Protein AF-0000000079726188 (afdb_homodimer)

Secondary structure (DSSP, 8-state):
-EEEEETTTTEEEEE--SPPP-EEEEEETTEEEEE-TTS-EEEEEE-SSHHHHS--S--EEEE---/-EEEEETTTTEEEEE--SPPP-EEEEEETTEEEEE-TTS-EEEEEE-SSHHHHS--S--EEEE---

Organism: NCBI:txid2484979

Radius of gyration: 13.64 Å; Cα contacts (8 Å, |Δi|>4): 325; chains: 2; bounding box: 28×37×32 Å

Solvent-accessible surface area (backbone atoms only — not comparable to full-atom values): 7078 Å² total; per-residue (Å²): 43,37,36,37,35,31,69,91,62,26,25,35,39,38,37,28,37,91,62,68,62,73,44,77,45,74,78,51,99,41,35,35,37,27,17,24,92,82,70,44,69,21,32,40,40,34,38,66,56,30,74,78,51,35,39,82,86,44,84,45,78,47,68,60,80,135,44,39,36,36,34,32,69,91,63,26,23,36,38,37,37,29,36,89,61,65,63,73,44,76,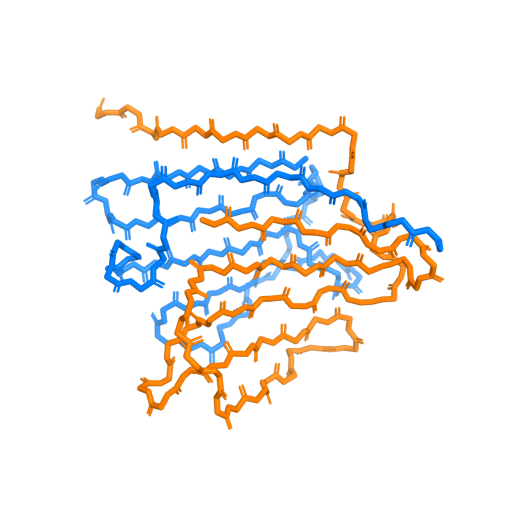44,74,78,51,99,41,35,34,37,27,17,25,92,83,70,44,67,21,32,39,40,35,37,65,57,30,73,77,51,36,38,83,86,44,85,44,78,47,68,58,79,134

pLDDT: mean 93.17, std 4.06, range [73.75, 97.88]

Foldseek 3Di:
DDWDADPVFRKIKDAPDPADFDDWDDPDPFWIFTAHPVRHTGMIIGTHNCVVPPDPPDDDDDDDDD/DDWDADPVQRKIKDAPDPADFDDWDDPDPFWIFTAHPVRHTGMIIGTHNVVVPPDPPDDDDDDDDD

Nearest PDB structures (foldseek):
  7vmc-assembly1_C  TM=7.859E-01  e=9.230E-01  Escherichia coli O157:H7 str. EC869
  2e2x-assembly1_A  TM=5.547E-01  e=4.633E+00  Homo sapiens
  8dc2-assembly1_A  TM=3.465E-01  e=3.436E+00  uncultured virus
  7vmc-assembly1_C  TM=7.760E-01  e=9.418E-01  Escherichia coli O157:H7 str. EC869
  2e2x-assembly1_A  TM=5.540E-01  e=4.174E+00  Homo sapiens

InterPro domains:
  IPR019270 Putative hypoxanthine phosphoribosyltransferase [PF10049] (3-46)

Sequence (132 aa):
MRITHYPETDSIYIDLSDRRSVETKEVNADLNVDLDENGKPVGIDIHGNASKYVDLSTFLFETAKPMRITHYPETDSIYIDLSDRRSVETKEVNADLNVDLDENGKPVGIDIHGNASKYVDLSTFLFETAKP

Structure (mmCIF, N/CA/C/O backbone):
data_AF-0000000079726188-model_v1
#
loop_
_entity.id
_entity.type
_entity.pdbx_description
1 polymer 'DUF2283 domain-containing protein'
#
loop_
_atom_site.group_PDB
_atom_site.id
_atom_site.type_symbol
_atom_site.label_atom_id
_atom_site.label_alt_id
_atom_site.label_comp_id
_atom_site.label_asym_id
_atom_site.label_entity_id
_atom_site.label_seq_id
_atom_site.pdbx_PDB_ins_code
_atom_site.Cartn_x
_atom_site.Cartn_y
_atom_site.Cartn_z
_atom_site.occupancy
_atom_site.B_iso_or_equiv
_atom_site.auth_seq_id
_atom_site.auth_comp_id
_atom_site.auth_asym_id
_atom_site.auth_atom_id
_atom_site.pdbx_PDB_model_num
ATOM 1 N N . MET A 1 1 ? 8.609 6.051 5.383 1 90.81 1 MET A N 1
ATOM 2 C CA . MET A 1 1 ? 7.895 4.887 4.871 1 90.81 1 MET A CA 1
ATOM 3 C C . MET A 1 1 ? 8.844 3.699 4.703 1 90.81 1 MET A C 1
ATOM 5 O O . MET A 1 1 ? 10 3.873 4.328 1 90.81 1 MET A O 1
ATOM 9 N N . ARG A 1 2 ? 8.242 2.445 5.055 1 93.88 2 ARG A N 1
ATOM 10 C CA . ARG A 1 2 ? 9.039 1.226 4.984 1 93.88 2 ARG A CA 1
ATOM 11 C C . ARG A 1 2 ? 8.25 0.096 4.328 1 93.88 2 ARG A C 1
ATOM 13 O O . ARG A 1 2 ? 7.082 -0.121 4.648 1 93.88 2 ARG A O 1
ATOM 20 N N . ILE A 1 3 ? 8.914 -0.549 3.41 1 94.88 3 ILE A N 1
ATOM 21 C CA . ILE A 1 3 ? 8.336 -1.737 2.791 1 94.88 3 ILE A CA 1
ATOM 22 C C . ILE A 1 3 ? 9.148 -2.969 3.186 1 94.88 3 ILE A C 1
ATOM 24 O O . ILE A 1 3 ? 10.359 -3.014 2.979 1 94.88 3 ILE A O 1
ATOM 28 N N . THR A 1 4 ? 8.469 -3.85 3.824 1 95.38 4 THR A N 1
ATOM 29 C CA . THR A 1 4 ? 9.133 -5.082 4.242 1 95.38 4 THR A CA 1
ATOM 30 C C . THR A 1 4 ? 8.531 -6.285 3.521 1 95.38 4 THR A C 1
ATOM 32 O O . THR A 1 4 ? 7.32 -6.488 3.537 1 95.38 4 THR A O 1
ATOM 35 N N . HIS A 1 5 ? 9.352 -6.969 2.895 1 95.38 5 HIS A N 1
ATOM 36 C CA . HIS A 1 5 ? 8.969 -8.242 2.301 1 95.38 5 HIS A CA 1
ATOM 37 C C . HIS A 1 5 ? 9.297 -9.406 3.23 1 95.38 5 HIS A C 1
ATOM 39 O O . HIS A 1 5 ? 10.414 -9.5 3.744 1 95.38 5 HIS A O 1
ATOM 45 N N . TYR A 1 6 ? 8.328 -10.25 3.447 1 95.56 6 TYR A N 1
ATOM 46 C CA . TYR A 1 6 ? 8.484 -11.453 4.254 1 95.56 6 TYR A CA 1
ATOM 47 C C . TYR A 1 6 ? 8.414 -12.703 3.387 1 95.56 6 TYR A C 1
ATOM 49 O O . TYR A 1 6 ? 7.328 -13.219 3.117 1 95.56 6 TYR A O 1
ATOM 57 N N . PRO A 1 7 ? 9.539 -13.195 3.061 1 93.69 7 PRO A N 1
ATOM 58 C CA . PRO A 1 7 ? 9.555 -14.336 2.145 1 93.69 7 PRO A CA 1
ATOM 59 C C . PRO A 1 7 ? 8.906 -15.586 2.744 1 93.69 7 PRO A C 1
ATOM 61 O O . PRO A 1 7 ? 8.289 -16.375 2.023 1 93.69 7 PRO A O 1
ATOM 64 N N . GLU A 1 8 ? 8.969 -15.734 4.008 1 94.38 8 GLU A N 1
ATOM 65 C CA . GLU A 1 8 ? 8.469 -16.953 4.648 1 94.38 8 GLU A CA 1
ATOM 66 C C . GLU A 1 8 ? 6.957 -17.078 4.473 1 94.38 8 GLU A C 1
ATOM 68 O O . GLU A 1 8 ? 6.449 -18.188 4.27 1 94.38 8 GLU A O 1
ATOM 73 N N . THR A 1 9 ? 6.316 -16.016 4.516 1 93.62 9 THR A N 1
ATOM 74 C CA . THR A 1 9 ? 4.863 -16.031 4.371 1 93.62 9 THR A CA 1
ATOM 75 C C . THR A 1 9 ? 4.449 -15.445 3.027 1 93.62 9 THR A C 1
ATOM 77 O O . THR A 1 9 ? 3.256 -15.312 2.744 1 93.62 9 THR A O 1
ATOM 80 N N . ASP A 1 10 ? 5.473 -15.078 2.254 1 94.69 10 ASP A N 1
ATOM 81 C CA . ASP A 1 10 ? 5.266 -14.414 0.969 1 94.69 10 ASP A CA 1
ATOM 82 C C . ASP A 1 10 ? 4.324 -13.219 1.113 1 94.69 10 ASP A C 1
ATOM 84 O O . ASP A 1 10 ? 3.328 -13.117 0.395 1 94.69 10 ASP A O 1
ATOM 88 N N . SER A 1 11 ? 4.645 -12.383 2.016 1 95.75 11 SER A N 1
ATOM 89 C CA . SER A 1 11 ? 3.83 -11.211 2.322 1 95.75 11 SER A CA 1
ATOM 90 C C . SER A 1 11 ? 4.656 -9.93 2.262 1 95.75 11 SER A C 1
ATOM 92 O O . SER A 1 11 ? 5.887 -9.977 2.344 1 95.75 11 SER A O 1
ATOM 94 N N . ILE A 1 12 ? 3.98 -8.852 2.043 1 96.12 12 ILE A N 1
ATOM 95 C CA . ILE A 1 12 ? 4.574 -7.516 2.053 1 96.12 12 ILE A CA 1
ATOM 96 C C . ILE A 1 12 ? 3.812 -6.617 3.023 1 96.12 12 ILE A C 1
ATOM 98 O O . ILE A 1 12 ? 2.58 -6.645 3.064 1 96.12 12 ILE A O 1
ATOM 102 N N . TYR A 1 13 ? 4.535 -5.93 3.877 1 96.94 13 TYR A N 1
ATOM 103 C CA . TYR A 1 13 ? 3.945 -4.902 4.723 1 96.94 13 TYR A CA 1
ATOM 104 C C . TYR A 1 13 ? 4.504 -3.525 4.383 1 96.94 13 TYR A C 1
ATOM 106 O O . TYR A 1 13 ? 5.719 -3.328 4.363 1 96.94 13 TYR A O 1
ATOM 114 N N . ILE A 1 14 ? 3.629 -2.662 4.07 1 96.31 14 ILE A N 1
ATOM 115 C CA . ILE A 1 14 ? 3.992 -1.273 3.807 1 96.31 14 ILE A CA 1
ATOM 116 C C . ILE A 1 14 ? 3.643 -0.41 5.016 1 96.31 14 ILE A C 1
ATOM 118 O O . ILE A 1 14 ? 2.467 -0.156 5.285 1 96.31 14 ILE A O 1
ATOM 122 N N . ASP A 1 15 ? 4.664 -0.023 5.68 1 96.94 15 ASP A N 1
ATOM 123 C CA . ASP A 1 15 ? 4.535 0.855 6.84 1 96.94 15 ASP A CA 1
ATOM 124 C C . ASP A 1 15 ? 4.566 2.324 6.422 1 96.94 15 ASP A C 1
ATOM 126 O O . ASP A 1 15 ? 5.609 2.842 6.023 1 96.94 15 ASP A O 1
ATOM 130 N N . LEU A 1 16 ? 3.445 2.992 6.57 1 95.69 16 LEU A N 1
ATOM 131 C CA . LEU A 1 16 ? 3.318 4.336 6.016 1 95.69 16 LEU A CA 1
ATOM 132 C C . LEU A 1 16 ? 3.787 5.383 7.02 1 95.69 16 LEU A C 1
ATOM 134 O O . LEU A 1 16 ? 4.145 6.5 6.637 1 95.69 16 LEU A O 1
ATOM 138 N N . SER A 1 17 ? 3.627 5.023 8.289 1 94.06 17 SER A N 1
ATOM 139 C CA . SER A 1 17 ? 4.008 5.953 9.352 1 94.06 17 SER A CA 1
ATOM 140 C C . SER A 1 17 ? 4.191 5.23 10.68 1 94.06 17 SER A C 1
ATOM 142 O O . SER A 1 17 ? 3.881 4.043 10.789 1 94.06 17 SER A O 1
ATOM 144 N N . ASP A 1 18 ? 4.676 5.93 11.633 1 94 18 ASP A N 1
ATOM 145 C CA . ASP A 1 18 ? 4.895 5.352 12.961 1 94 18 ASP A CA 1
ATOM 146 C C . ASP A 1 18 ? 3.654 5.5 13.836 1 94 18 ASP A C 1
ATOM 148 O O . ASP A 1 18 ? 3.689 5.18 15.023 1 94 18 ASP A O 1
ATOM 152 N N . ARG A 1 19 ? 2.58 5.945 13.258 1 95.19 19 ARG A N 1
ATOM 153 C CA . ARG A 1 19 ? 1.346 6.086 14.023 1 95.19 19 ARG A CA 1
ATOM 154 C C . ARG A 1 19 ? 0.814 4.727 14.461 1 95.19 19 ARG A C 1
ATOM 156 O O . ARG A 1 19 ? 1.136 3.703 13.859 1 95.19 19 ARG A O 1
ATOM 163 N N . ARG A 1 20 ? 0.066 4.781 15.562 1 96.62 20 ARG A N 1
ATOM 164 C CA . ARG A 1 20 ? -0.519 3.547 16.078 1 96.62 20 ARG A CA 1
ATOM 165 C C . ARG A 1 20 ? -1.752 3.146 15.281 1 96.62 20 ARG A C 1
ATOM 167 O O . ARG A 1 20 ? -2.609 3.982 14.992 1 96.62 20 ARG A O 1
ATOM 174 N N . SER A 1 21 ? -1.75 1.881 14.93 1 97.69 21 SER A N 1
ATOM 175 C CA . SER A 1 21 ? -2.951 1.339 14.305 1 97.69 21 SER A CA 1
ATOM 176 C C . SER A 1 21 ? -3.955 0.867 15.344 1 97.69 21 SER A C 1
ATOM 178 O O . SER A 1 21 ? -3.574 0.291 16.375 1 97.69 21 SER A O 1
ATOM 180 N N . VAL A 1 22 ? -5.262 1.149 15.094 1 97.88 22 VAL A N 1
ATOM 181 C CA . VAL A 1 22 ? -6.262 0.761 16.078 1 97.88 22 VAL A CA 1
ATOM 182 C C . VAL A 1 22 ? -7.289 -0.168 15.445 1 97.88 22 VAL A C 1
ATOM 184 O O . VAL A 1 22 ? -8.094 -0.794 16.141 1 97.88 22 VAL A O 1
ATOM 187 N N . GLU A 1 23 ? -7.34 -0.219 14.148 1 97 23 GLU A N 1
ATOM 188 C CA . GLU A 1 23 ? -8.289 -1.038 13.406 1 97 23 GLU A CA 1
ATOM 189 C C . GLU A 1 23 ? -7.652 -1.628 12.148 1 97 23 GLU A C 1
ATOM 191 O O . GLU A 1 23 ? -6.793 -0.999 11.531 1 97 23 GLU A O 1
ATOM 196 N N . THR A 1 24 ? -8.023 -2.875 11.812 1 96.94 24 THR A N 1
ATOM 197 C CA . THR A 1 24 ? -7.645 -3.488 10.547 1 96.94 24 THR A CA 1
ATOM 198 C C . THR A 1 24 ? -8.867 -3.707 9.656 1 96.94 24 THR A C 1
ATOM 200 O O . THR A 1 24 ? -9.852 -4.309 10.094 1 96.94 24 THR A O 1
ATOM 203 N N . LYS A 1 25 ? -8.812 -3.105 8.477 1 94.75 25 LYS A N 1
ATOM 204 C CA . LYS A 1 25 ? -9.875 -3.311 7.496 1 94.75 25 LYS A CA 1
ATOM 205 C C . LYS A 1 25 ? -9.469 -4.359 6.461 1 94.75 25 LYS A C 1
ATOM 207 O O . LYS A 1 25 ? -8.406 -4.266 5.855 1 94.75 25 LYS A O 1
ATOM 212 N N . GLU A 1 26 ? -10.352 -5.32 6.332 1 94.69 26 GLU A N 1
ATOM 213 C CA . GLU A 1 26 ? -10.117 -6.32 5.293 1 94.69 26 GLU A CA 1
ATOM 214 C C . GLU A 1 26 ? -10.695 -5.867 3.953 1 94.69 26 GLU A C 1
ATOM 216 O O . GLU A 1 26 ? -11.906 -5.664 3.828 1 94.69 26 GLU A O 1
ATOM 221 N N . VAL A 1 27 ? -9.859 -5.645 3.029 1 92.12 27 VAL A N 1
ATOM 222 C CA . VAL A 1 27 ? -10.312 -5.266 1.693 1 92.12 27 VAL A CA 1
ATOM 223 C C . VAL A 1 27 ? -10.742 -6.512 0.922 1 92.12 27 VAL A C 1
ATOM 225 O O . VAL A 1 27 ? -11.805 -6.523 0.294 1 92.12 27 VAL A O 1
ATOM 228 N N . ASN A 1 28 ? -9.867 -7.535 0.995 1 90.56 28 ASN A N 1
ATOM 229 C CA . ASN A 1 28 ? -10.18 -8.867 0.483 1 90.56 28 ASN A CA 1
ATOM 230 C C . ASN A 1 28 ? -9.273 -9.93 1.106 1 90.56 28 ASN A C 1
ATOM 232 O O . AS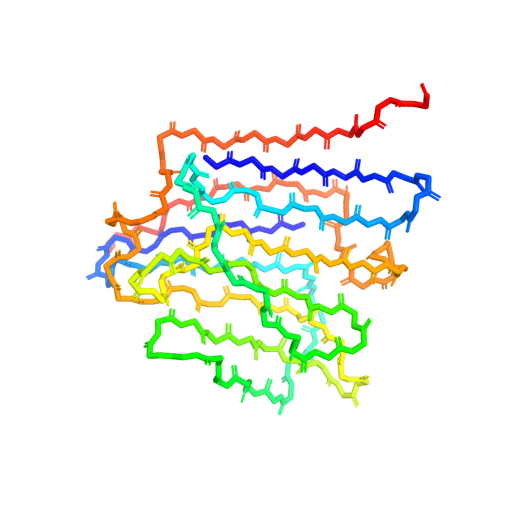N A 1 28 ? -8.617 -9.68 2.119 1 90.56 28 ASN A O 1
ATOM 236 N N . ALA A 1 29 ? -9.289 -11.117 0.521 1 88.75 29 ALA A N 1
ATOM 237 C CA . ALA A 1 29 ? -8.586 -12.25 1.125 1 88.75 29 ALA A CA 1
ATOM 238 C C . ALA A 1 29 ? -7.082 -12.008 1.178 1 88.75 29 ALA A C 1
ATOM 240 O O . ALA A 1 29 ? -6.375 -12.617 1.98 1 88.75 29 ALA A O 1
ATOM 241 N N . ASP A 1 30 ? -6.566 -10.953 0.409 1 90.88 30 ASP A N 1
ATOM 242 C CA . ASP A 1 30 ? -5.121 -10.82 0.263 1 90.88 30 ASP A CA 1
ATOM 243 C C . ASP A 1 30 ? -4.641 -9.461 0.774 1 90.88 30 ASP A C 1
ATOM 245 O O . ASP A 1 30 ? -3.436 -9.219 0.869 1 90.88 30 ASP A O 1
ATOM 249 N N . LEU A 1 31 ? -5.551 -8.586 1.092 1 94.12 31 LEU A N 1
ATOM 250 C CA . LEU A 1 31 ? -5.152 -7.215 1.383 1 94.12 31 LEU A CA 1
ATOM 251 C C . LEU A 1 31 ? -5.898 -6.68 2.6 1 94.12 31 LEU A C 1
ATOM 253 O O . LEU A 1 31 ? -7.129 -6.738 2.654 1 94.12 31 LEU A O 1
ATOM 257 N N . ASN A 1 32 ? -5.125 -6.285 3.578 1 96.44 32 ASN A N 1
ATOM 258 C CA . ASN A 1 32 ? -5.648 -5.586 4.746 1 96.44 32 ASN A CA 1
ATOM 259 C C . ASN A 1 32 ? -5.039 -4.195 4.891 1 96.44 32 ASN A C 1
ATOM 261 O O . ASN A 1 32 ? -3.887 -3.977 4.512 1 96.44 32 ASN A O 1
ATOM 265 N N . VAL A 1 33 ? -5.867 -3.354 5.449 1 96.56 33 VAL A N 1
ATOM 266 C CA . VAL A 1 33 ? -5.383 -2.008 5.734 1 96.56 33 VAL A CA 1
ATOM 267 C C . VAL A 1 33 ? -5.5 -1.721 7.23 1 96.56 33 VAL A C 1
ATOM 269 O O . VAL A 1 33 ? -6.555 -1.944 7.832 1 96.56 33 VAL A O 1
ATOM 272 N N . ASP A 1 34 ? -4.43 -1.292 7.828 1 97.12 34 ASP A N 1
ATOM 273 C CA . ASP A 1 34 ? -4.418 -0.838 9.211 1 97.12 34 ASP A CA 1
ATOM 274 C C . ASP A 1 34 ? -4.707 0.659 9.305 1 97.12 34 ASP A C 1
ATOM 276 O O . ASP A 1 34 ? -4.117 1.455 8.57 1 97.12 34 ASP A O 1
ATOM 280 N N . LEU A 1 35 ? -5.617 0.981 10.188 1 96.75 35 LEU A N 1
ATOM 281 C CA . LEU A 1 35 ? -6.031 2.373 10.328 1 96.75 35 LEU A CA 1
ATOM 282 C C . LEU A 1 35 ? -5.75 2.885 11.734 1 96.75 35 LEU A C 1
ATOM 284 O O . LEU A 1 35 ? -5.785 2.115 12.703 1 96.75 35 LEU A O 1
ATOM 288 N N . ASP A 1 36 ? -5.551 4.262 11.812 1 96.19 36 ASP A N 1
ATOM 289 C CA . ASP A 1 36 ? -5.383 4.883 13.125 1 96.19 36 ASP A CA 1
ATOM 290 C C . ASP A 1 36 ? -6.727 5.344 13.688 1 96.19 36 ASP A C 1
ATOM 292 O O . ASP A 1 36 ? -7.781 5.008 13.148 1 96.19 36 ASP A O 1
ATOM 296 N N . GLU A 1 37 ? -6.676 6.012 14.812 1 95.69 37 GLU A N 1
ATOM 297 C CA . GLU A 1 37 ? -7.883 6.41 15.531 1 95.69 37 GLU A CA 1
ATOM 298 C C . GLU A 1 37 ? -8.711 7.395 14.711 1 95.69 37 GLU A C 1
ATOM 300 O O . GLU A 1 37 ? -9.906 7.562 14.953 1 95.69 37 GLU A O 1
ATOM 305 N N . ASN A 1 38 ? -8.078 8.047 13.672 1 93.56 38 ASN A N 1
ATOM 306 C CA . ASN A 1 38 ? -8.773 9.016 12.828 1 93.56 38 ASN A CA 1
ATOM 307 C C . ASN A 1 38 ? -9.227 8.398 11.508 1 93.56 38 ASN A C 1
ATOM 309 O O . ASN A 1 38 ? -9.695 9.102 10.617 1 93.56 38 ASN A O 1
ATOM 313 N N . GLY A 1 39 ? -9.008 7.137 11.375 1 92.56 39 GLY A N 1
ATOM 314 C CA . GLY A 1 39 ? -9.422 6.449 10.164 1 92.56 39 GLY A CA 1
ATOM 315 C C . GLY A 1 39 ? -8.453 6.633 9.016 1 92.56 39 GLY A C 1
ATOM 316 O O . GLY A 1 39 ? -8.805 6.422 7.852 1 92.56 39 GLY A O 1
ATOM 317 N N . LYS A 1 40 ? -7.227 7.07 9.406 1 93.88 40 LYS A N 1
ATOM 318 C CA . LYS A 1 40 ? -6.191 7.262 8.391 1 93.88 40 LYS A CA 1
ATOM 319 C C . LYS A 1 40 ? -5.305 6.027 8.273 1 93.88 40 LYS A C 1
ATOM 321 O O . LYS A 1 40 ? -5.02 5.363 9.273 1 93.88 40 LYS A O 1
ATOM 326 N N . PRO A 1 41 ? -4.848 5.73 7.062 1 95.25 41 PRO A N 1
ATOM 327 C CA . PRO A 1 41 ? -4.035 4.527 6.891 1 95.25 41 PRO A CA 1
ATOM 328 C C . PRO A 1 41 ? -2.67 4.633 7.566 1 95.25 41 PRO A C 1
ATOM 330 O O . PRO A 1 41 ? -2.002 5.664 7.461 1 95.25 41 PRO A O 1
ATOM 333 N N . VAL A 1 42 ? -2.338 3.555 8.281 1 96.5 42 VAL A N 1
ATOM 334 C CA . VAL A 1 42 ? -1.048 3.438 8.953 1 96.5 42 VAL A CA 1
ATOM 335 C C . VAL A 1 42 ? -0.188 2.395 8.242 1 96.5 42 VAL A C 1
ATOM 337 O O . VAL A 1 42 ? 1.037 2.527 8.188 1 96.5 42 VAL A O 1
ATOM 340 N N . GLY A 1 43 ? -0.795 1.341 7.742 1 96.81 43 GLY A N 1
ATOM 341 C CA . GLY A 1 43 ? -0.076 0.26 7.086 1 96.81 43 GLY A CA 1
ATOM 342 C C . GLY A 1 43 ? -0.935 -0.519 6.105 1 96.81 43 GLY A C 1
ATOM 343 O O . GLY A 1 43 ? -2.164 -0.481 6.184 1 96.81 43 GLY A O 1
ATOM 344 N N . ILE A 1 44 ? -0.315 -1.171 5.176 1 96.44 44 ILE A N 1
ATOM 345 C CA . ILE A 1 44 ? -0.946 -2.039 4.191 1 96.44 44 ILE A CA 1
ATOM 346 C C . ILE A 1 44 ? -0.298 -3.422 4.23 1 96.44 44 ILE A C 1
ATOM 348 O O . ILE A 1 44 ? 0.924 -3.545 4.125 1 96.44 44 ILE A O 1
ATOM 352 N N . ASP A 1 45 ? -1.056 -4.367 4.461 1 96.69 45 ASP A N 1
ATOM 353 C CA . ASP A 1 45 ? -0.592 -5.746 4.551 1 96.69 45 ASP A CA 1
ATOM 354 C C . ASP A 1 45 ? -1.062 -6.562 3.35 1 96.69 45 ASP A C 1
ATOM 356 O O . ASP A 1 45 ? -2.252 -6.859 3.221 1 96.69 45 ASP A O 1
ATOM 360 N N . ILE A 1 46 ? -0.208 -6.91 2.455 1 95.44 46 ILE A N 1
ATOM 361 C CA . ILE A 1 46 ? -0.46 -7.793 1.321 1 95.44 46 ILE A CA 1
ATOM 362 C C . ILE A 1 46 ? 0.039 -9.203 1.644 1 95.44 46 ILE A C 1
ATOM 364 O O . ILE A 1 46 ? 1.248 -9.438 1.693 1 95.44 46 ILE A O 1
ATOM 368 N N . HIS A 1 47 ? -0.871 -9.977 1.92 1 92.56 47 HIS A N 1
ATOM 369 C CA . HIS A 1 47 ? -0.445 -11.273 2.43 1 92.56 47 HIS A CA 1
ATOM 370 C C . HIS A 1 47 ? -0.911 -12.398 1.517 1 92.56 47 HIS A C 1
ATOM 372 O O . HIS A 1 47 ? -1.84 -12.227 0.726 1 92.56 47 HIS A O 1
ATOM 378 N N . GLY A 1 48 ? -0.107 -13.445 1.641 1 84.69 48 GLY A N 1
ATOM 379 C CA . GLY A 1 48 ? -0.438 -14.633 0.865 1 84.69 48 GLY A CA 1
ATOM 380 C C . GLY A 1 48 ? -0.148 -14.477 -0.616 1 84.69 48 GLY A C 1
ATOM 381 O O . GLY A 1 48 ? -0.999 -14.008 -1.374 1 84.69 48 GLY A O 1
ATOM 382 N N . ASN A 1 49 ? 0.94 -14.922 -1.066 1 86.38 49 ASN A N 1
ATOM 383 C CA . ASN A 1 49 ? 1.376 -15.031 -2.455 1 86.38 49 ASN A CA 1
ATOM 384 C C . ASN A 1 49 ? 1.695 -13.664 -3.051 1 86.38 49 ASN A C 1
ATOM 386 O O . ASN A 1 49 ? 1.403 -13.40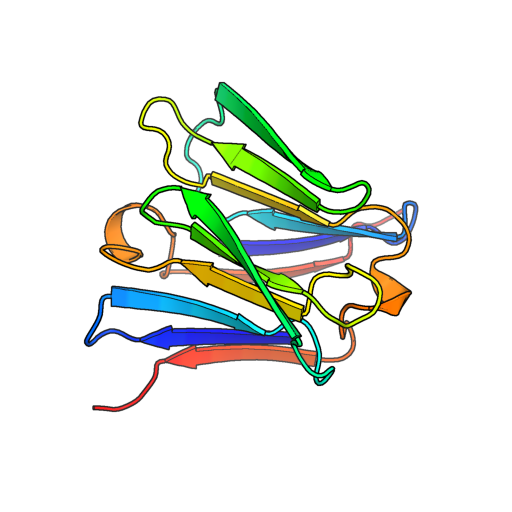6 -4.223 1 86.38 49 ASN A O 1
ATOM 390 N N . ALA A 1 50 ? 2.164 -12.758 -2.24 1 90.5 50 ALA A N 1
ATOM 391 C CA . ALA A 1 50 ? 2.527 -11.422 -2.709 1 90.5 50 ALA A CA 1
ATOM 392 C C . ALA A 1 50 ? 3.439 -11.5 -3.932 1 90.5 50 ALA A C 1
ATOM 394 O O . ALA A 1 50 ? 3.297 -10.711 -4.871 1 90.5 50 ALA A O 1
ATOM 395 N N . SER A 1 51 ? 4.27 -12.469 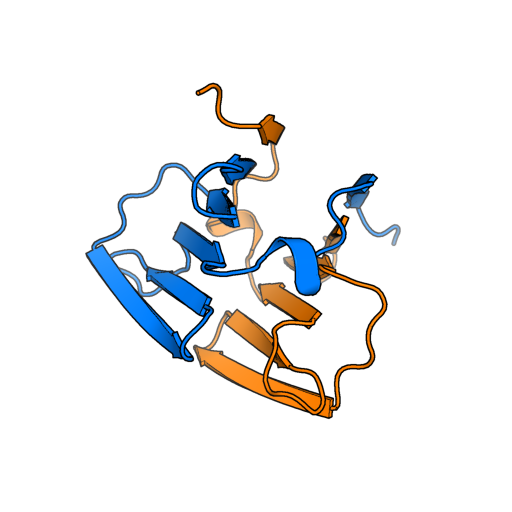-3.916 1 89.75 51 SER A N 1
ATOM 396 C CA . SER A 1 51 ? 5.25 -12.602 -4.988 1 89.75 51 SER A CA 1
ATOM 397 C C . SER A 1 51 ? 4.57 -12.898 -6.324 1 89.75 51 SER A C 1
ATOM 399 O O . SER A 1 51 ? 5.184 -12.758 -7.383 1 89.75 51 SER A O 1
ATOM 401 N N . LYS A 1 52 ? 3.348 -13.266 -6.273 1 89.69 52 LYS A N 1
ATOM 402 C CA . LYS A 1 52 ? 2.648 -13.625 -7.504 1 89.69 52 LYS A CA 1
ATOM 403 C C . LYS A 1 52 ? 2.068 -12.391 -8.188 1 89.69 52 LYS A C 1
ATOM 405 O O . LYS A 1 52 ? 1.829 -12.398 -9.398 1 89.69 52 LYS A O 1
ATOM 410 N N . TYR A 1 53 ? 1.893 -11.336 -7.348 1 88.38 53 TYR A N 1
ATOM 411 C CA . TYR A 1 53 ? 1.202 -10.227 -7.996 1 88.38 53 TYR A CA 1
ATOM 412 C C . TYR A 1 53 ? 1.884 -8.898 -7.68 1 88.38 53 TYR A C 1
ATOM 414 O O . TYR A 1 53 ? 1.507 -7.855 -8.219 1 88.38 53 TYR A O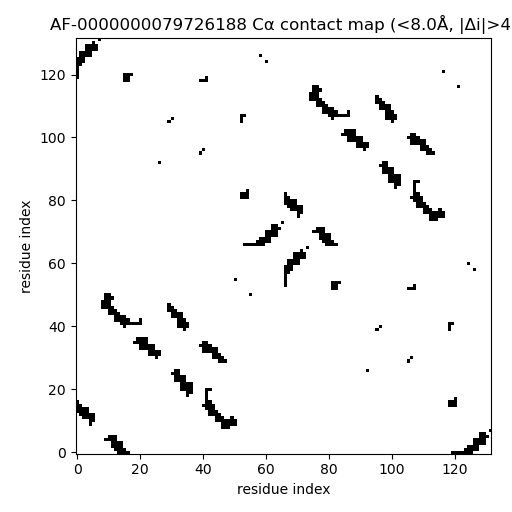 1
ATOM 422 N N . VAL A 1 54 ? 2.861 -8.898 -6.832 1 93 54 VAL A N 1
ATOM 423 C CA . VAL A 1 54 ? 3.664 -7.703 -6.582 1 93 54 VAL A CA 1
ATOM 424 C C . VAL A 1 54 ? 5.031 -7.852 -7.25 1 93 54 VAL A C 1
ATOM 426 O O . VAL A 1 54 ? 5.652 -8.914 -7.18 1 93 54 VAL A O 1
ATOM 429 N N . ASP A 1 55 ? 5.434 -6.816 -7.918 1 93 55 ASP A N 1
ATOM 430 C CA . ASP A 1 55 ? 6.781 -6.816 -8.477 1 93 55 ASP A CA 1
ATOM 431 C C . ASP A 1 55 ? 7.828 -6.574 -7.395 1 93 55 ASP A C 1
ATOM 433 O O . ASP A 1 55 ? 8.039 -5.434 -6.973 1 93 55 ASP A O 1
ATOM 437 N N . LEU A 1 56 ? 8.586 -7.566 -7.035 1 90.56 56 LEU A N 1
ATOM 438 C CA . LEU A 1 56 ? 9.562 -7.488 -5.953 1 90.56 56 LEU A CA 1
ATOM 439 C C . LEU A 1 56 ? 10.969 -7.297 -6.508 1 90.56 56 LEU A C 1
ATOM 441 O O . LEU A 1 56 ? 11.945 -7.277 -5.754 1 90.56 56 LEU A O 1
ATOM 445 N N . SER A 1 57 ? 10.992 -7.137 -7.793 1 88.44 57 SER A N 1
ATOM 446 C CA . SER A 1 57 ? 12.305 -7.055 -8.43 1 88.44 57 SER A CA 1
ATOM 447 C C . SER A 1 57 ? 12.844 -5.633 -8.406 1 88.44 57 SER A C 1
ATOM 449 O O . SER A 1 57 ? 14.055 -5.422 -8.516 1 88.44 57 SER A O 1
ATOM 451 N N . THR A 1 58 ? 11.898 -4.715 -8.312 1 85.69 58 THR A N 1
ATOM 452 C CA . THR A 1 58 ? 12.289 -3.309 -8.328 1 85.69 58 THR A CA 1
ATOM 453 C C . THR A 1 58 ? 11.539 -2.527 -7.258 1 85.69 58 THR A C 1
ATOM 455 O O . THR A 1 58 ? 10.391 -2.85 -6.938 1 85.69 58 THR A O 1
ATOM 458 N N . PHE A 1 59 ? 12.258 -1.616 -6.59 1 86.81 59 PHE A N 1
ATOM 459 C CA . PHE A 1 59 ? 11.672 -0.651 -5.672 1 86.81 59 PHE A CA 1
ATOM 460 C C . PHE A 1 59 ? 12.109 0.766 -6.012 1 86.81 59 PHE A C 1
ATOM 462 O O . PHE A 1 59 ? 13.289 1.1 -5.891 1 86.81 59 PHE A O 1
ATOM 469 N N . LEU A 1 60 ? 11.242 1.475 -6.477 1 90.56 60 LEU A N 1
ATOM 470 C CA . LEU A 1 60 ? 11.547 2.85 -6.863 1 90.56 60 LEU A CA 1
ATOM 471 C C . LEU A 1 60 ? 10.648 3.83 -6.117 1 90.56 60 LEU A C 1
ATOM 473 O O . LEU A 1 60 ? 9.453 3.572 -5.938 1 90.56 60 LEU A O 1
ATOM 477 N N . PHE A 1 61 ? 11.273 4.887 -5.68 1 90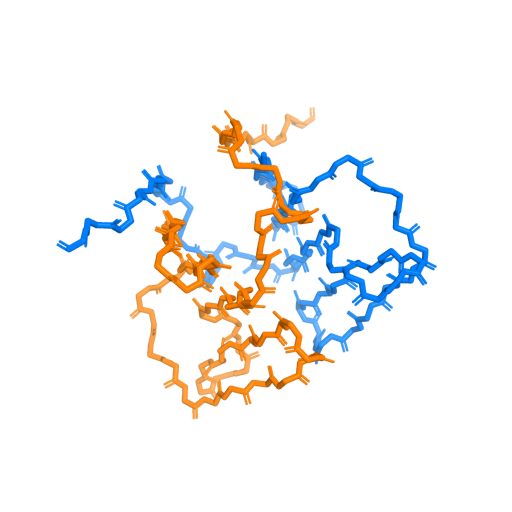.75 61 PHE A N 1
ATOM 478 C CA . PHE A 1 61 ? 10.531 6.016 -5.141 1 90.75 61 PHE A CA 1
ATOM 479 C C . PHE A 1 61 ? 10.773 7.273 -5.965 1 90.75 61 PHE A C 1
ATOM 481 O O . PHE A 1 61 ? 11.922 7.594 -6.297 1 90.75 61 PHE A O 1
ATOM 488 N N . GLU A 1 62 ? 9.695 7.883 -6.383 1 93.06 62 GLU A N 1
ATOM 489 C CA . GLU A 1 62 ? 9.859 9.117 -7.141 1 93.06 62 GLU A CA 1
ATOM 490 C C . GLU A 1 62 ? 8.844 10.172 -6.707 1 93.06 62 GLU A C 1
ATOM 492 O O . GLU A 1 62 ? 7.824 9.852 -6.098 1 93.06 62 GLU A O 1
ATOM 497 N N . THR A 1 63 ? 9.234 11.422 -6.914 1 93.12 63 THR A N 1
ATOM 498 C CA . THR A 1 63 ? 8.32 12.555 -6.75 1 93.12 63 THR A CA 1
ATOM 499 C C . THR A 1 63 ? 7.934 13.133 -8.109 1 93.12 63 THR A C 1
ATOM 501 O O . THR A 1 63 ? 8.797 13.438 -8.93 1 93.12 63 THR A O 1
ATOM 504 N N . ALA A 1 64 ? 6.617 13.141 -8.227 1 91.81 64 ALA A N 1
ATOM 505 C CA . ALA A 1 64 ? 6.141 13.672 -9.5 1 91.81 64 ALA A CA 1
ATOM 506 C C . ALA A 1 64 ? 6.543 15.133 -9.672 1 91.81 64 ALA A C 1
ATOM 508 O O . ALA A 1 64 ? 6.574 15.891 -8.695 1 91.81 64 ALA A O 1
ATOM 509 N N . LYS A 1 65 ? 7.125 15.586 -10.945 1 84.94 65 LYS A N 1
ATOM 510 C CA . LYS A 1 65 ? 7.531 16.953 -11.25 1 84.94 65 LYS A CA 1
ATOM 511 C C . LYS A 1 65 ? 6.324 17.812 -11.602 1 84.94 65 LYS A C 1
ATOM 513 O O . LYS A 1 65 ? 5.375 17.344 -12.234 1 84.94 65 LYS A O 1
ATOM 518 N N . PRO A 1 66 ? 6.34 19.172 -11.18 1 73.88 66 PRO A N 1
ATOM 519 C CA . PRO A 1 66 ? 5.281 20.109 -11.562 1 73.88 66 PRO A CA 1
ATOM 520 C C . PRO A 1 66 ? 5.121 20.234 -13.078 1 73.88 66 PRO A C 1
ATOM 522 O O . PRO A 1 66 ? 6.078 20.016 -13.82 1 73.88 66 PRO A O 1
ATOM 525 N N . MET B 1 1 ? 8.109 -2.648 -8.164 1 90.75 1 MET B N 1
ATOM 526 C CA . MET B 1 1 ? 7.219 -1.768 -7.41 1 90.75 1 MET B CA 1
ATOM 527 C C . MET B 1 1 ? 7.711 -0.325 -7.461 1 90.75 1 MET B C 1
ATOM 529 O O . MET B 1 1 ? 8.914 -0.075 -7.438 1 90.75 1 MET B O 1
ATOM 533 N N . ARG B 1 2 ? 6.641 0.626 -7.547 1 93.75 2 ARG B N 1
ATOM 534 C CA . ARG B 1 2 ? 6.965 2.045 -7.645 1 93.75 2 ARG B CA 1
ATOM 535 C C . ARG B 1 2 ? 6.07 2.877 -6.734 1 93.75 2 ARG B C 1
ATOM 537 O O . ARG B 1 2 ? 4.852 2.678 -6.703 1 93.75 2 ARG B O 1
ATOM 544 N N . ILE B 1 3 ? 6.711 3.756 -6.023 1 94.88 3 ILE B N 1
ATOM 545 C CA . ILE B 1 3 ? 5.977 4.715 -5.207 1 94.88 3 ILE B CA 1
ATOM 546 C C . ILE B 1 3 ? 6.176 6.125 -5.754 1 94.88 3 ILE B C 1
ATOM 548 O O . ILE B 1 3 ? 7.312 6.582 -5.902 1 94.88 3 ILE B O 1
ATOM 552 N N . THR B 1 4 ? 5.094 6.684 -6.129 1 95.44 4 THR B N 1
ATOM 553 C CA . THR B 1 4 ? 5.152 8.039 -6.66 1 95.44 4 THR B CA 1
ATOM 554 C C . THR B 1 4 ? 4.418 9.016 -5.738 1 95.44 4 THR B C 1
ATOM 556 O O . THR B 1 4 ? 3.256 8.797 -5.395 1 95.44 4 THR B O 1
ATOM 559 N N . HIS B 1 5 ? 5.102 9.977 -5.328 1 95.44 5 HIS B N 1
ATOM 560 C CA . HIS B 1 5 ? 4.492 11.07 -4.586 1 95.44 5 HIS B CA 1
ATOM 561 C C . HIS B 1 5 ? 4.133 12.227 -5.512 1 95.44 5 HIS B C 1
ATOM 563 O O . HIS B 1 5 ? 4.957 12.664 -6.32 1 95.44 5 HIS B O 1
ATOM 569 N N . TYR B 1 6 ? 2.926 12.68 -5.402 1 95.69 6 TYR B N 1
ATOM 570 C CA . TYR B 1 6 ? 2.438 13.828 -6.16 1 95.69 6 TYR B CA 1
ATOM 571 C C . TYR B 1 6 ? 2.203 15.023 -5.246 1 95.69 6 TYR B C 1
ATOM 573 O O . TYR B 1 6 ? 1.134 15.156 -4.648 1 95.69 6 TYR B O 1
ATOM 581 N N . PRO B 1 7 ? 3.133 15.883 -5.223 1 93.75 7 PRO B N 1
ATOM 582 C CA . PRO B 1 7 ? 3.025 17.016 -4.293 1 93.75 7 PRO B CA 1
ATOM 583 C C . PRO B 1 7 ? 1.856 17.938 -4.617 1 93.75 7 PRO B C 1
ATOM 585 O O . PRO B 1 7 ? 1.246 18.5 -3.711 1 93.75 7 PRO B O 1
ATOM 588 N N . GLU B 1 8 ? 1.502 18.031 -5.852 1 94.44 8 GLU B N 1
ATOM 589 C CA . GLU B 1 8 ? 0.463 18.969 -6.262 1 94.44 8 GLU B CA 1
ATOM 590 C C . GLU B 1 8 ? -0.886 18.609 -5.652 1 94.44 8 GLU B C 1
ATOM 592 O O . GLU B 1 8 ? -1.653 19.484 -5.254 1 94.44 8 GLU B O 1
ATOM 597 N N . THR B 1 9 ? -1.127 17.391 -5.559 1 93.69 9 THR B N 1
ATOM 598 C CA . THR B 1 9 ? -2.393 16.922 -5 1 93.69 9 THR B CA 1
ATOM 599 C C . THR B 1 9 ? -2.176 16.297 -3.629 1 93.69 9 THR B C 1
ATOM 601 O O . THR B 1 9 ? -3.119 15.789 -3.02 1 93.69 9 THR B O 1
ATOM 604 N N . ASP B 1 10 ? -0.908 16.328 -3.203 1 94.75 10 ASP B N 1
ATOM 605 C CA . ASP B 1 10 ? -0.5 15.695 -1.95 1 94.75 10 ASP B CA 1
ATOM 606 C C . ASP B 1 10 ? -0.987 14.25 -1.878 1 94.75 10 ASP B C 1
ATOM 608 O O . ASP B 1 10 ? -1.639 13.859 -0.908 1 94.75 10 ASP B O 1
ATOM 612 N N . SER B 1 11 ? -0.682 13.539 -2.877 1 95.81 11 SER B N 1
ATOM 613 C CA . SER B 1 11 ? -1.111 12.148 -2.998 1 95.81 11 SER B CA 1
ATOM 614 C C . SER B 1 11 ? 0.075 11.219 -3.242 1 95.81 11 SER B C 1
ATOM 616 O O . SER B 1 11 ? 1.141 11.664 -3.67 1 95.81 11 SER B O 1
ATOM 618 N N . ILE B 1 12 ? -0.112 9.984 -2.885 1 96.12 12 ILE B N 1
ATOM 619 C CA . ILE B 1 12 ? 0.866 8.93 -3.129 1 96.12 12 ILE B CA 1
ATOM 620 C C . ILE B 1 12 ? 0.206 7.777 -3.883 1 96.12 12 ILE B C 1
ATOM 622 O O . ILE B 1 12 ? -0.918 7.383 -3.566 1 96.12 12 ILE B O 1
ATOM 626 N N . TYR B 1 13 ? 0.843 7.332 -4.945 1 96.94 13 TYR B N 1
ATOM 627 C CA . TYR B 1 13 ? 0.417 6.125 -5.641 1 96.94 13 TYR B CA 1
ATOM 628 C C . TYR B 1 13 ? 1.477 5.035 -5.539 1 96.94 13 TYR B C 1
ATOM 630 O O . TYR B 1 13 ? 2.643 5.262 -5.867 1 96.94 13 TYR B O 1
ATOM 638 N N . ILE B 1 14 ? 1.073 3.928 -5.035 1 96.38 14 ILE B N 1
ATOM 639 C CA . ILE B 1 14 ? 1.942 2.758 -4.957 1 96.38 14 ILE B CA 1
ATOM 640 C C . ILE B 1 14 ? 1.574 1.769 -6.059 1 96.38 14 ILE B C 1
ATOM 642 O O . ILE B 1 14 ? 0.529 1.117 -5.996 1 96.38 14 ILE B O 1
ATOM 646 N N . ASP B 1 15 ? 2.428 1.718 -7.008 1 96.94 15 ASP B N 1
ATOM 647 C CA . ASP B 1 15 ? 2.279 0.784 -8.125 1 96.94 15 ASP B CA 1
ATOM 648 C C . ASP B 1 15 ? 2.916 -0.565 -7.797 1 96.94 15 ASP B C 1
ATOM 650 O O . ASP B 1 15 ? 4.141 -0.681 -7.734 1 96.94 15 ASP B O 1
ATOM 654 N N . LEU B 1 16 ? 2.092 -1.572 -7.66 1 95.69 16 LEU B N 1
ATOM 655 C CA . LEU B 1 16 ? 2.584 -2.852 -7.16 1 95.69 16 LEU B CA 1
ATOM 656 C C . LEU B 1 16 ? 3.072 -3.73 -8.312 1 95.69 16 LEU B C 1
ATOM 658 O O . LEU B 1 16 ? 3.881 -4.637 -8.102 1 95.69 16 LEU B O 1
ATOM 662 N N . SER B 1 17 ? 2.436 -3.518 -9.453 1 94.06 17 SER B N 1
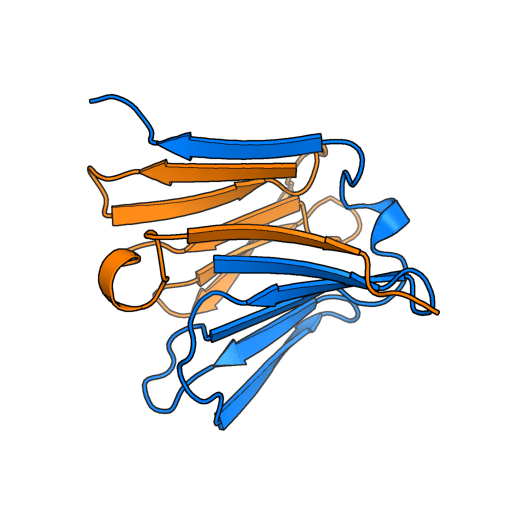ATOM 663 C CA . SER B 1 17 ? 2.785 -4.32 -10.625 1 94.06 17 SER B CA 1
ATOM 664 C C . SER B 1 17 ? 2.33 -3.643 -11.914 1 94.06 17 SER B C 1
ATOM 666 O O . SER B 1 17 ? 1.616 -2.639 -11.875 1 94.06 17 SER B O 1
ATOM 668 N N . ASP B 1 18 ? 2.725 -4.188 -13.008 1 93.94 18 ASP B N 1
ATOM 669 C CA . ASP B 1 18 ? 2.355 -3.637 -14.305 1 93.94 18 ASP B CA 1
ATOM 670 C C . ASP B 1 18 ? 1.041 -4.234 -14.805 1 93.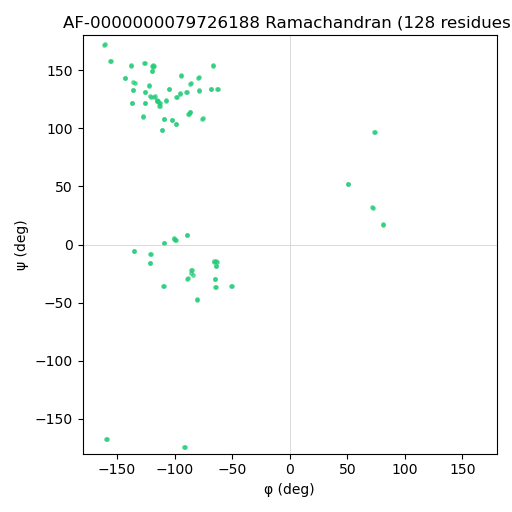94 18 ASP B C 1
ATOM 672 O O . ASP B 1 18 ? 0.627 -3.984 -15.938 1 93.94 18 ASP B O 1
ATOM 676 N N . ARG B 1 19 ? 0.397 -4.98 -13.961 1 95.19 19 ARG B N 1
ATOM 677 C CA . ARG B 1 19 ? -0.881 -5.566 -14.352 1 95.19 19 ARG B CA 1
ATOM 678 C C . ARG B 1 19 ? -1.939 -4.484 -14.555 1 95.19 19 ARG B C 1
ATOM 680 O O . ARG B 1 19 ? -1.812 -3.381 -14.023 1 95.19 19 ARG B O 1
ATOM 687 N N . ARG B 1 20 ? -2.92 -4.836 -15.391 1 96.56 20 ARG B N 1
ATOM 688 C CA . ARG B 1 20 ? -4.004 -3.895 -15.656 1 96.56 20 ARG B CA 1
ATOM 689 C C . ARG B 1 20 ? -5.016 -3.889 -14.516 1 96.56 20 ARG B C 1
ATOM 691 O O . ARG B 1 20 ? -5.426 -4.949 -14.039 1 96.56 20 ARG B O 1
ATOM 698 N N . SER B 1 21 ? -5.344 -2.678 -14.125 1 97.69 21 SER B N 1
ATOM 699 C CA . SER B 1 21 ? -6.422 -2.537 -13.148 1 97.69 21 SER B CA 1
ATOM 700 C C . SER B 1 21 ? -7.781 -2.484 -13.836 1 97.69 21 SER B C 1
ATOM 702 O O . SER B 1 21 ? -7.926 -1.861 -14.891 1 97.69 21 SER B O 1
ATOM 704 N N . VAL B 1 22 ? -8.781 -3.184 -13.25 1 97.88 22 VAL B N 1
ATOM 705 C CA . VAL B 1 22 ? -10.094 -3.203 -13.883 1 97.88 22 VAL B CA 1
ATOM 706 C C . VAL B 1 22 ? -11.141 -2.645 -12.93 1 97.88 22 VAL B C 1
ATOM 708 O O . VAL B 1 22 ? -12.273 -2.365 -13.328 1 97.88 22 VAL B O 1
ATOM 711 N N . GLU B 1 23 ? -10.836 -2.543 -11.672 1 97 23 GLU B N 1
ATOM 712 C CA . GLU B 1 23 ? -11.75 -2.059 -10.648 1 97 23 GLU B CA 1
ATOM 713 C C . GLU B 1 23 ? -11.016 -1.228 -9.602 1 97 23 GLU B C 1
ATOM 715 O O . GLU B 1 23 ? -9.852 -1.499 -9.289 1 97 23 GLU B O 1
ATOM 720 N N . THR B 1 24 ? -11.672 -0.17 -9.102 1 96.88 24 THR B N 1
ATOM 721 C CA . THR B 1 24 ? -11.164 0.597 -7.965 1 96.88 24 THR B CA 1
ATOM 722 C C . THR B 1 24 ? -12.078 0.439 -6.758 1 96.88 24 THR B C 1
ATOM 724 O O . THR B 1 24 ? -13.289 0.653 -6.855 1 96.88 24 THR B O 1
ATOM 727 N N . LYS B 1 25 ? -11.492 -0.044 -5.68 1 94.75 25 LYS B N 1
ATOM 728 C CA . LYS B 1 25 ? -12.227 -0.16 -4.426 1 94.75 25 LYS B CA 1
ATOM 729 C C . LYS B 1 25 ? -11.93 1.017 -3.5 1 94.75 25 LYS B C 1
ATOM 731 O O . LYS B 1 25 ? -10.766 1.321 -3.23 1 94.75 25 LYS B O 1
ATOM 736 N N . GLU B 1 26 ? -13.016 1.632 -3.07 1 94.62 26 GLU B N 1
ATOM 737 C CA . GLU B 1 26 ? -12.844 2.701 -2.092 1 94.62 26 GLU B CA 1
ATOM 738 C C . GLU B 1 26 ? -12.82 2.148 -0.669 1 94.62 26 GLU B C 1
ATOM 740 O O . GLU B 1 26 ? -13.805 1.552 -0.216 1 94.62 26 GLU B O 1
ATOM 745 N N . VAL B 1 27 ? -11.734 2.266 -0.04 1 92.25 27 VAL B N 1
ATOM 746 C CA . VAL B 1 27 ? -11.625 1.821 1.346 1 92.25 27 VAL B CA 1
ATOM 747 C C . VAL B 1 27 ? -12.203 2.885 2.275 1 92.25 27 VAL B C 1
ATOM 749 O O . VAL B 1 27 ? -12.984 2.572 3.184 1 92.25 27 VAL B O 1
ATOM 752 N N . ASN B 1 28 ? -11.773 4.137 2.02 1 90.56 28 ASN B N 1
ATOM 753 C CA . ASN B 1 28 ? -12.352 5.312 2.668 1 90.56 28 ASN B CA 1
ATOM 754 C C . ASN B 1 28 ? -12.078 6.582 1.868 1 90.56 28 ASN B C 1
ATOM 756 O O . ASN B 1 28 ? -11.711 6.516 0.694 1 90.56 28 ASN B O 1
ATOM 760 N N . ALA B 1 29 ? -12.328 7.73 2.498 1 88.75 29 ALA B N 1
ATOM 761 C CA . ALA B 1 29 ? -12.258 9 1.779 1 88.75 29 ALA B CA 1
ATOM 762 C C . ALA B 1 29 ? -10.844 9.273 1.281 1 88.75 29 ALA B C 1
ATOM 764 O O . ALA B 1 29 ? -10.648 10.047 0.345 1 88.75 29 ALA B O 1
ATOM 765 N N . ASP B 1 30 ? -9.812 8.508 1.824 1 90.94 30 ASP B N 1
ATOM 766 C CA . ASP B 1 30 ? -8.422 8.875 1.542 1 90.94 30 ASP B CA 1
ATOM 767 C C . ASP B 1 30 ? -7.688 7.734 0.84 1 90.94 30 ASP B C 1
ATOM 769 O O . ASP B 1 30 ? -6.555 7.91 0.385 1 90.94 30 ASP B O 1
ATOM 773 N N . LEU B 1 31 ? -8.297 6.582 0.746 1 94.19 31 LEU B N 1
ATOM 774 C CA . LEU B 1 31 ? -7.562 5.41 0.279 1 94.19 31 LEU B CA 1
ATOM 775 C C . LEU B 1 31 ? -8.398 4.598 -0.7 1 94.19 31 LEU B C 1
ATOM 777 O O . LEU B 1 31 ? -9.547 4.242 -0.398 1 94.19 31 LEU B O 1
ATOM 781 N N . ASN B 1 32 ? -7.855 4.441 -1.878 1 96.44 32 ASN B N 1
ATOM 782 C CA . ASN B 1 32 ? -8.43 3.551 -2.883 1 96.44 32 ASN B CA 1
ATOM 783 C C . ASN B 1 32 ? -7.453 2.439 -3.268 1 96.44 32 ASN B C 1
ATOM 785 O O . ASN B 1 32 ? -6.238 2.639 -3.25 1 96.44 32 ASN B O 1
ATOM 789 N N . VAL B 1 33 ? -8.07 1.322 -3.607 1 96.62 33 VAL B N 1
ATOM 790 C CA . VAL B 1 33 ? -7.266 0.205 -4.086 1 96.62 33 VAL B CA 1
ATOM 791 C C . VAL B 1 33 ? -7.699 -0.178 -5.5 1 96.62 33 VAL B C 1
ATOM 793 O O . VAL B 1 33 ? -8.891 -0.351 -5.762 1 96.62 33 VAL B O 1
ATOM 796 N N . ASP B 1 34 ? -6.773 -0.242 -6.402 1 97.12 34 ASP B N 1
ATOM 797 C CA . ASP B 1 34 ? -7.008 -0.735 -7.758 1 97.12 34 ASP B CA 1
ATOM 798 C C . ASP B 1 34 ? -6.789 -2.244 -7.836 1 97.12 34 ASP B C 1
ATOM 800 O O . ASP B 1 34 ? -5.781 -2.76 -7.348 1 97.12 34 ASP B O 1
ATOM 804 N N . LEU B 1 35 ? -7.762 -2.91 -8.43 1 96.69 35 LEU B N 1
ATOM 805 C CA . LEU B 1 35 ? -7.711 -4.367 -8.523 1 96.69 35 LEU B CA 1
ATOM 806 C C . LEU B 1 35 ? -7.691 -4.824 -9.977 1 96.69 35 LEU B C 1
ATOM 808 O O . LEU B 1 35 ? -8.258 -4.156 -10.844 1 96.69 35 LEU B O 1
ATOM 812 N N . ASP B 1 36 ? -7.074 -6.047 -10.18 1 96.06 36 ASP B N 1
ATOM 813 C CA . ASP B 1 36 ? -7.09 -6.633 -11.516 1 96.06 36 ASP B CA 1
ATOM 814 C C . ASP B 1 36 ? -8.297 -7.547 -11.695 1 96.06 36 ASP B C 1
ATOM 816 O O . ASP B 1 36 ? -9.203 -7.559 -10.859 1 96.06 36 ASP B O 1
ATOM 820 N N . GLU B 1 37 ? -8.359 -8.219 -12.82 1 95.69 37 GLU B N 1
ATOM 821 C CA . GLU B 1 37 ? -9.508 -9.031 -13.188 1 95.69 37 GLU B CA 1
ATOM 822 C C . GLU B 1 37 ? -9.695 -10.195 -12.219 1 95.69 37 GLU B C 1
ATOM 824 O O . GLU B 1 37 ? -10.781 -10.766 -12.125 1 95.69 37 GLU B O 1
ATOM 829 N N . ASN B 1 38 ? -8.602 -10.539 -11.43 1 93.38 38 ASN B N 1
ATOM 830 C CA . ASN B 1 38 ? -8.664 -11.648 -10.477 1 93.38 38 ASN B CA 1
ATOM 831 C C . ASN B 1 38 ? -8.898 -11.141 -9.055 1 93.38 38 ASN B C 1
ATOM 833 O O . ASN B 1 38 ? -8.828 -11.914 -8.094 1 93.38 38 ASN B O 1
ATOM 837 N N . GLY B 1 39 ? -9.086 -9.867 -8.914 1 92.44 39 GLY B N 1
ATOM 838 C CA . GLY B 1 39 ? -9.336 -9.305 -7.598 1 92.44 39 GLY B CA 1
ATOM 839 C C . GLY B 1 39 ? -8.078 -9.094 -6.785 1 92.44 39 GLY B C 1
ATOM 840 O O . GLY B 1 39 ? -8.133 -8.961 -5.562 1 92.44 39 GLY B O 1
ATOM 841 N N . LYS B 1 40 ? -6.945 -9.125 -7.531 1 93.81 40 LYS B N 1
ATOM 842 C CA . LYS B 1 40 ? -5.664 -8.906 -6.867 1 93.81 40 LYS B CA 1
ATOM 843 C C . LYS B 1 40 ? -5.242 -7.445 -6.945 1 93.81 40 LYS B C 1
ATOM 845 O O . LYS B 1 40 ? -5.496 -6.773 -7.949 1 93.81 40 LYS B O 1
ATOM 850 N N . PRO B 1 41 ? -4.582 -6.961 -5.902 1 95.19 41 PRO B N 1
ATOM 851 C CA . PRO B 1 41 ? -4.199 -5.547 -5.906 1 95.19 41 PRO B CA 1
ATOM 852 C C . PRO B 1 41 ? -3.133 -5.227 -6.953 1 95.19 41 PRO B C 1
ATOM 854 O O . PRO B 1 41 ? -2.16 -5.973 -7.094 1 95.19 41 PRO B O 1
ATOM 857 N N . VAL B 1 42 ? -3.4 -4.121 -7.676 1 96.44 42 VAL B N 1
ATOM 858 C CA . VAL B 1 42 ? -2.473 -3.611 -8.68 1 96.44 42 VAL B CA 1
ATOM 859 C C . VAL B 1 42 ? -1.847 -2.307 -8.195 1 96.44 42 VAL B C 1
ATOM 861 O O . VAL B 1 42 ? -0.688 -2.016 -8.5 1 96.44 42 VAL B O 1
ATOM 864 N N . GLY B 1 43 ? -2.609 -1.5 -7.484 1 96.88 43 GLY B N 1
ATOM 865 C CA . GLY B 1 43 ? -2.137 -0.211 -7.008 1 96.88 43 GLY B CA 1
ATOM 866 C C . GLY B 1 43 ? -2.889 0.285 -5.789 1 96.88 43 GLY B C 1
ATOM 867 O O . GLY B 1 43 ? -4.004 -0.165 -5.512 1 96.88 43 GLY B O 1
ATOM 868 N N . ILE B 1 44 ? -2.277 1.16 -5.043 1 96.44 44 ILE B N 1
ATOM 869 C CA . ILE B 1 44 ? -2.854 1.817 -3.873 1 96.44 44 ILE B CA 1
ATOM 870 C C . ILE B 1 44 ? -2.744 3.332 -4.027 1 96.44 44 ILE B C 1
ATOM 872 O O . ILE B 1 44 ? -1.657 3.861 -4.273 1 96.44 44 ILE B O 1
ATOM 876 N N . ASP B 1 45 ? -3.814 3.947 -3.986 1 96.69 45 ASP B N 1
ATOM 877 C CA . ASP B 1 45 ? -3.887 5.398 -4.137 1 96.69 45 ASP B CA 1
ATOM 878 C C . ASP B 1 45 ? -4.238 6.07 -2.811 1 96.69 45 ASP B C 1
ATOM 880 O O . ASP B 1 45 ? -5.371 5.957 -2.332 1 96.69 45 ASP B O 1
ATOM 884 N N . ILE B 1 46 ? -3.328 6.73 -2.18 1 95.44 46 ILE B N 1
ATOM 885 C CA . ILE B 1 46 ? -3.529 7.535 -0.98 1 95.44 46 ILE B CA 1
ATOM 886 C C . ILE B 1 46 ? -3.646 9.008 -1.362 1 95.44 46 ILE B C 1
ATOM 888 O O . ILE B 1 46 ? -2.658 9.641 -1.747 1 95.44 46 ILE B O 1
ATOM 892 N N . HIS B 1 47 ? -4.809 9.414 -1.331 1 92.5 47 HIS B N 1
ATOM 893 C CA . HIS B 1 47 ? -5.012 10.75 -1.882 1 92.5 47 HIS B CA 1
ATOM 894 C C . HIS B 1 47 ? -5.535 11.711 -0.819 1 92.5 47 HIS B C 1
ATOM 896 O O . HIS B 1 47 ? -6.07 11.273 0.206 1 92.5 47 HIS B O 1
ATOM 902 N N . GLY B 1 48 ? -5.191 12.977 -1.112 1 84.94 48 GLY B N 1
ATOM 903 C CA . GLY B 1 48 ? -5.652 14.023 -0.22 1 84.94 48 GLY B CA 1
ATOM 904 C C . GLY B 1 48 ? -4.91 14.055 1.103 1 84.94 48 GLY B C 1
ATOM 905 O O . GLY B 1 48 ? -5.297 13.375 2.053 1 84.94 48 GLY B O 1
ATOM 906 N N . ASN B 1 49 ? -3.959 14.852 1.242 1 86.5 49 ASN B N 1
ATOM 907 C CA . ASN B 1 49 ? -3.203 15.172 2.447 1 86.5 49 ASN B CA 1
ATOM 908 C C . ASN B 1 49 ? -2.297 14.016 2.865 1 86.5 49 ASN B C 1
ATOM 910 O O . ASN B 1 49 ? -2.146 13.734 4.055 1 86.5 49 ASN B O 1
ATOM 914 N N . ALA B 1 50 ? -1.797 13.273 1.912 1 90.69 50 ALA B N 1
ATOM 915 C CA . ALA B 1 50 ? -0.9 12.156 2.195 1 90.69 50 ALA B CA 1
ATOM 916 C C . ALA B 1 50 ? 0.249 12.586 3.102 1 90.69 50 ALA B C 1
ATOM 918 O O . ALA B 1 50 ? 0.648 11.852 4.004 1 90.69 50 ALA B O 1
ATOM 919 N N . SER B 1 51 ? 0.673 13.773 2.895 1 89.75 51 SER B N 1
ATOM 920 C CA . SER B 1 51 ? 1.821 14.273 3.645 1 89.75 51 SER B CA 1
ATOM 921 C C . SER B 1 51 ? 1.497 14.406 5.129 1 89.75 51 SER B C 1
ATOM 923 O O . SER B 1 51 ? 2.4 14.523 5.961 1 89.75 51 SER B O 1
ATOM 925 N N . LYS B 1 52 ? 0.262 14.344 5.453 1 89.88 52 LYS B N 1
ATOM 926 C CA . LYS B 1 52 ? -0.132 14.523 6.848 1 89.88 52 LYS B CA 1
ATOM 927 C C . LYS B 1 52 ? -0.041 13.203 7.613 1 89.88 52 LYS B C 1
ATOM 929 O O . LYS B 1 52 ? 0.087 13.203 8.844 1 89.88 52 LYS B O 1
ATOM 934 N N . TYR B 1 53 ? -0.09 12.094 6.809 1 88.56 53 TYR B N 1
ATOM 935 C CA . TYR B 1 53 ? -0.155 10.859 7.578 1 88.56 53 TYR B CA 1
ATOM 936 C C . TYR B 1 53 ? 0.804 9.82 7.012 1 88.56 53 TYR B C 1
ATOM 938 O O . TYR B 1 53 ? 0.955 8.734 7.574 1 88.56 53 TYR B O 1
ATOM 946 N N . VAL B 1 54 ? 1.442 10.078 5.93 1 93.06 54 VAL B N 1
ATOM 947 C CA . VAL B 1 54 ? 2.49 9.211 5.398 1 93.06 54 VAL B CA 1
ATOM 948 C C . VAL B 1 54 ? 3.857 9.844 5.648 1 93.06 54 VAL B C 1
ATOM 950 O O . VAL B 1 54 ? 4.039 11.047 5.445 1 93.06 54 VAL B O 1
ATOM 953 N N . ASP B 1 55 ? 4.762 9.055 6.121 1 93.25 55 ASP B N 1
ATOM 954 C CA . ASP B 1 55 ? 6.133 9.531 6.27 1 93.25 55 ASP B CA 1
ATOM 955 C C . ASP B 1 55 ? 6.848 9.586 4.918 1 93.25 55 ASP B C 1
ATOM 957 O O . ASP B 1 55 ? 7.297 8.555 4.41 1 93.25 55 ASP B O 1
ATOM 961 N N . LEU B 1 56 ? 7.086 10.742 4.402 1 90.75 56 LEU B N 1
ATOM 962 C CA . LEU B 1 56 ? 7.688 10.922 3.086 1 90.75 56 LEU B CA 1
ATOM 963 C C . LEU B 1 56 ? 9.172 11.242 3.205 1 90.75 56 LEU B C 1
ATOM 965 O O . LEU B 1 56 ? 9.844 11.492 2.199 1 90.75 56 LEU B O 1
ATOM 969 N N . SER B 1 57 ? 9.609 11.195 4.418 1 88.62 57 SER B N 1
ATOM 970 C CA . SER B 1 57 ? 10.992 11.594 4.652 1 88.62 57 SER B CA 1
ATOM 971 C C . SER B 1 57 ? 11.953 10.438 4.398 1 88.62 57 SER B C 1
ATOM 973 O O . SER B 1 57 ? 13.133 10.656 4.125 1 88.62 57 SER B O 1
ATOM 975 N N . THR B 1 58 ? 11.391 9.258 4.574 1 85.38 58 THR B N 1
ATOM 976 C CA . THR B 1 58 ? 12.219 8.07 4.402 1 85.38 58 THR B CA 1
ATOM 977 C C . THR B 1 58 ? 11.492 7.02 3.562 1 85.38 58 THR B C 1
ATOM 979 O O . THR B 1 58 ? 10.266 6.914 3.617 1 85.38 58 THR B O 1
ATOM 982 N N . PHE B 1 59 ? 12.266 6.383 2.66 1 86.88 59 PHE B N 1
ATOM 983 C CA . PHE B 1 59 ? 11.789 5.223 1.912 1 86.88 59 PHE B CA 1
ATOM 984 C C . PHE B 1 59 ? 12.758 4.059 2.045 1 86.88 59 PHE B C 1
ATOM 986 O O . PHE B 1 59 ? 13.898 4.137 1.584 1 86.88 59 PHE B O 1
ATOM 993 N N . LEU B 1 60 ? 12.359 3.123 2.697 1 90.62 60 LEU B N 1
ATOM 994 C CA . LEU B 1 60 ? 13.203 1.947 2.906 1 90.62 60 LEU B CA 1
ATOM 995 C C . LEU B 1 60 ? 12.508 0.688 2.396 1 90.62 60 LEU B C 1
ATOM 997 O O . LEU B 1 60 ? 11.297 0.523 2.578 1 90.62 60 LEU B O 1
ATOM 1001 N N . PHE B 1 61 ? 13.297 -0.109 1.725 1 90.69 61 PHE B N 1
ATOM 1002 C CA . PHE B 1 61 ? 12.852 -1.448 1.362 1 90.69 61 PHE B CA 1
ATOM 1003 C C . PHE B 1 61 ? 13.727 -2.508 2.021 1 90.69 61 PHE B C 1
ATOM 1005 O O . PHE B 1 61 ? 14.961 -2.412 1.99 1 90.69 61 PHE B O 1
ATOM 1012 N N . GLU B 1 62 ? 13.078 -3.43 2.695 1 93.06 62 GLU B N 1
ATOM 1013 C CA . GLU B 1 62 ? 13.859 -4.5 3.312 1 93.06 62 GLU B CA 1
ATOM 1014 C C . GLU B 1 62 ? 13.18 -5.852 3.131 1 93.06 62 GLU B C 1
ATOM 1016 O O . GLU B 1 62 ? 11.977 -5.918 2.85 1 93.06 62 GLU B O 1
ATOM 1021 N N . THR B 1 63 ? 14 -6.891 3.156 1 92.94 63 THR B N 1
ATOM 1022 C CA . THR B 1 63 ? 13.516 -8.266 3.201 1 92.94 63 THR B CA 1
ATOM 1023 C C . THR B 1 63 ? 13.75 -8.875 4.578 1 92.94 63 THR B C 1
ATOM 1025 O O . THR B 1 63 ? 14.875 -8.852 5.09 1 92.94 63 THR B O 1
ATOM 1028 N N . ALA B 1 64 ? 12.609 -9.305 5.066 1 91.69 64 ALA B N 1
ATOM 1029 C CA . ALA B 1 64 ? 12.727 -9.906 6.391 1 91.69 64 ALA B CA 1
ATOM 1030 C C . ALA B 1 64 ? 13.609 -11.148 6.355 1 91.69 64 ALA B C 1
ATOM 1032 O O . ALA B 1 64 ? 13.602 -11.898 5.379 1 91.69 64 ALA B O 1
ATOM 1033 N N . LYS B 1 65 ? 14.641 -11.312 7.398 1 85.06 65 LYS B N 1
ATOM 1034 C CA . LYS B 1 65 ? 15.547 -12.461 7.5 1 85.06 65 LYS B CA 1
ATOM 1035 C C . LYS B 1 65 ? 14.844 -13.648 8.148 1 85.06 65 LYS B C 1
ATOM 1037 O O . LYS B 1 65 ? 14.023 -13.484 9.047 1 85.06 65 LYS B O 1
ATOM 1042 N N . PRO B 1 66 ? 15.164 -14.961 7.66 1 73.75 66 PRO B N 1
ATOM 1043 C CA . PRO B 1 66 ? 14.633 -16.172 8.281 1 73.75 66 PRO B CA 1
ATOM 1044 C C . PRO B 1 66 ? 14.969 -16.281 9.766 1 73.75 66 PRO B C 1
ATOM 1046 O O . PRO B 1 66 ? 15.961 -15.711 10.219 1 73.75 66 PRO B O 1
#